Protein AF-A0A538CHQ8-F1 (afdb_monomer_lite)

Secondary structure (DSSP, 8-state):
--EE-TT--EEE----SEEEGGGTEEEEE----HHHHHHHHHHHHHHHHHH--EEEEE-HHHHHHHHHHHHHHHHTT-

Foldseek 3Di:
DQDADPVRDPPDDDDAPDADVVVRAGEHEDQDDPVVVVVVVVNVVSCCVPPVHHYDYHHPVVVVVVVVVVVVVVVVVD

Radius of gyration: 15.95 Å; chains: 1; bounding box: 37×23×46 Å

Structure (mmCIF, N/CA/C/O backbone):
data_AF-A0A538CHQ8-F1
#
_entry.id   AF-A0A538CHQ8-F1
#
loop_
_atom_site.group_PDB
_atom_site.id
_atom_site.type_symbol
_atom_site.label_atom_id
_atom_site.label_alt_id
_atom_site.label_comp_id
_atom_site.label_asym_id
_atom_site.label_entity_id
_atom_site.label_seq_id
_atom_site.pdbx_PDB_ins_code
_atom_site.Cartn_x
_atom_site.Cartn_y
_atom_site.Cartn_z
_atom_site.occupancy
_atom_site.B_iso_or_equiv
_atom_site.auth_seq_id
_atom_site.auth_comp_id
_atom_site.auth_asym_id
_atom_site.auth_atom_id
_atom_site.pdbx_PDB_model_num
ATOM 1 N N . MET A 1 1 ? -9.824 0.281 2.831 1.00 73.56 1 MET A N 1
ATOM 2 C CA . MET A 1 1 ? -10.145 0.878 4.153 1.00 73.56 1 MET A CA 1
ATOM 3 C C . MET A 1 1 ? -9.531 -0.025 5.217 1.00 73.56 1 MET A C 1
ATOM 5 O O . MET A 1 1 ? -9.580 -1.235 5.022 1.00 73.56 1 MET A O 1
ATOM 9 N N . LEU A 1 2 ? -8.859 0.519 6.238 1.00 76.88 2 LEU A N 1
ATOM 10 C CA . LEU A 1 2 ? -8.088 -0.275 7.212 1.00 76.88 2 LEU A CA 1
ATOM 11 C C . LEU A 1 2 ? -8.634 -0.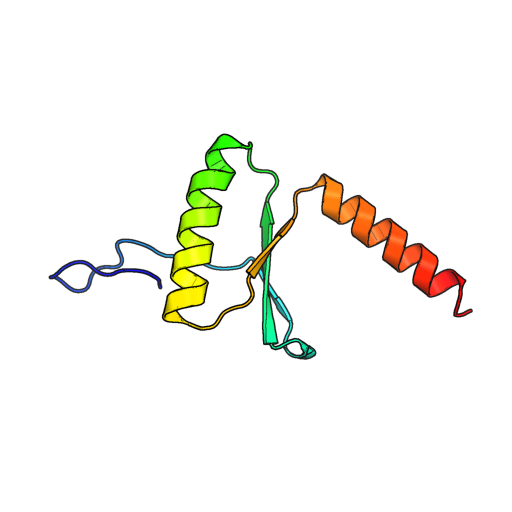207 8.643 1.00 76.88 2 LEU A C 1
ATOM 13 O O . LEU A 1 2 ? -8.408 -1.141 9.401 1.00 76.88 2 LEU A O 1
ATOM 17 N N . GLU A 1 3 ? -9.310 0.873 9.036 1.00 82.31 3 GLU A N 1
ATOM 18 C CA . GLU A 1 3 ? -9.865 1.022 10.387 1.00 82.31 3 GLU A CA 1
ATOM 19 C C . GLU A 1 3 ? -11.002 2.039 10.414 1.00 82.31 3 GLU A C 1
ATOM 21 O O . GLU A 1 3 ? -10.953 3.037 9.681 1.00 82.31 3 GLU A O 1
ATOM 26 N N . HIS A 1 4 ? -11.980 1.794 11.289 1.00 82.94 4 HIS A N 1
ATOM 27 C CA . HIS A 1 4 ? -13.102 2.688 11.570 1.00 82.94 4 HIS A CA 1
ATOM 28 C C . HIS A 1 4 ? -13.140 3.037 13.062 1.00 82.94 4 HIS A C 1
ATOM 30 O O . HIS A 1 4 ? -12.696 2.229 13.877 1.00 82.94 4 HIS A O 1
ATOM 36 N N . ASP A 1 5 ? -13.661 4.215 13.407 1.00 85.75 5 ASP A N 1
ATOM 37 C CA . ASP A 1 5 ? -14.036 4.532 14.792 1.00 85.75 5 ASP A CA 1
ATOM 38 C C . ASP A 1 5 ? -15.396 3.912 15.170 1.00 85.75 5 ASP A C 1
ATOM 40 O O . ASP A 1 5 ? -16.086 3.318 14.337 1.00 85.75 5 ASP A O 1
ATOM 44 N N . ASP A 1 6 ? -15.803 4.093 16.429 1.00 87.38 6 ASP A N 1
ATOM 45 C CA . ASP A 1 6 ? -17.083 3.608 16.969 1.00 87.38 6 ASP A CA 1
ATOM 46 C C . ASP A 1 6 ? -18.316 4.234 16.285 1.00 87.38 6 ASP A C 1
ATOM 48 O O . ASP A 1 6 ? -19.435 3.738 16.421 1.00 87.38 6 ASP A O 1
ATOM 52 N N . HIS A 1 7 ? -18.123 5.317 15.530 1.00 87.25 7 HIS A N 1
ATOM 53 C CA . HIS A 1 7 ? -19.157 6.000 14.757 1.00 87.25 7 HIS A CA 1
ATOM 54 C C . HIS A 1 7 ? -19.162 5.580 13.276 1.00 87.25 7 HIS A C 1
ATOM 56 O O . HIS A 1 7 ? -19.978 6.080 12.501 1.00 87.25 7 HIS A O 1
ATOM 62 N N . GLY A 1 8 ? -18.287 4.651 12.877 1.00 83.50 8 GLY A N 1
ATOM 63 C CA . GLY A 1 8 ? -18.172 4.141 11.512 1.00 83.50 8 GLY A CA 1
ATOM 64 C C . GLY A 1 8 ? -17.369 5.032 10.560 1.00 83.50 8 GLY A C 1
ATOM 65 O O . GLY A 1 8 ? -17.335 4.756 9.358 1.00 83.50 8 GLY A O 1
ATOM 66 N N . ASN A 1 9 ? -16.702 6.081 11.049 1.00 85.75 9 ASN A N 1
ATOM 67 C CA . ASN A 1 9 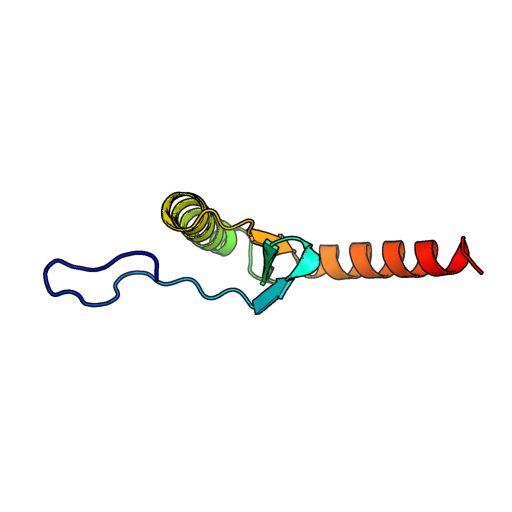? -15.877 6.949 10.210 1.00 85.75 9 ASN A CA 1
ATOM 68 C C . ASN A 1 9 ? -14.538 6.285 9.879 1.00 85.75 9 ASN A C 1
ATOM 70 O O . ASN A 1 9 ? -13.930 5.629 10.722 1.00 85.75 9 ASN A O 1
ATOM 74 N N . VAL A 1 10 ? -14.023 6.514 8.664 1.00 82.69 10 VAL A N 1
ATOM 75 C CA . VAL A 1 10 ? -12.679 6.064 8.265 1.00 82.69 10 VAL A CA 1
ATOM 76 C C . VAL A 1 10 ? -11.628 6.781 9.117 1.00 82.69 10 VAL A C 1
ATOM 78 O O . VAL A 1 10 ? -11.387 7.972 8.920 1.00 82.69 10 VAL A O 1
ATOM 81 N N . VAL A 1 11 ? -10.925 6.059 9.988 1.00 87.12 11 VAL A N 1
ATOM 82 C CA . VAL A 1 11 ? -9.775 6.621 10.726 1.00 87.12 11 VAL A CA 1
ATOM 83 C C . VAL A 1 11 ? -8.440 6.228 10.102 1.00 87.12 11 VAL A C 1
ATOM 85 O O . VAL A 1 11 ? -7.453 6.960 10.205 1.00 87.12 11 VAL A O 1
ATOM 88 N N . GLU A 1 12 ? -8.400 5.114 9.364 1.00 82.44 12 GLU A N 1
ATOM 89 C CA . GLU A 1 12 ? -7.216 4.719 8.611 1.00 82.44 12 GLU A CA 1
ATOM 90 C C . GLU A 1 12 ? -7.569 4.095 7.257 1.00 82.44 12 GLU A C 1
ATOM 92 O O . GLU A 1 12 ? -8.349 3.150 7.140 1.00 82.44 12 GLU A O 1
ATOM 97 N N . ALA A 1 13 ? -6.926 4.607 6.207 1.00 81.38 13 ALA A N 1
ATOM 98 C CA . ALA A 1 13 ? -6.986 4.051 4.865 1.00 81.38 13 ALA A CA 1
ATOM 99 C C . ALA A 1 13 ? -5.590 3.917 4.245 1.00 81.38 13 ALA A C 1
ATOM 101 O O . ALA A 1 13 ? -4.629 4.613 4.616 1.00 81.38 13 ALA A O 1
ATOM 102 N N . PHE A 1 14 ? -5.516 2.992 3.295 1.00 80.94 14 PHE A N 1
ATOM 103 C CA . PHE A 1 14 ? -4.399 2.744 2.401 1.00 80.94 14 PHE A CA 1
ATOM 104 C C . PHE A 1 14 ? -4.984 2.438 1.022 1.00 80.94 14 PHE A C 1
ATOM 106 O O . PHE A 1 14 ? -5.899 1.617 0.926 1.00 80.94 14 PHE A O 1
ATOM 113 N N . THR A 1 15 ? -4.472 3.120 0.004 1.00 81.25 15 THR A N 1
ATOM 114 C CA . THR A 1 15 ? -4.881 2.967 -1.392 1.00 81.25 15 THR A CA 1
ATOM 115 C C . THR A 1 15 ? -3.607 2.733 -2.192 1.00 81.25 15 THR A C 1
ATOM 117 O O . THR A 1 15 ? -2.796 3.653 -2.235 1.00 81.25 15 THR A O 1
ATOM 120 N N . PRO A 1 16 ? -3.396 1.526 -2.738 1.00 81.25 16 PRO A N 1
ATOM 121 C CA . PRO A 1 16 ? -2.215 1.226 -3.538 1.00 81.25 16 PRO A CA 1
ATOM 122 C C . PRO A 1 16 ? -2.270 1.926 -4.900 1.00 81.25 16 PRO A C 1
ATOM 124 O O . PRO A 1 16 ? -3.356 2.114 -5.452 1.00 81.25 16 PRO A O 1
ATOM 127 N N . ASP A 1 17 ? -1.104 2.242 -5.460 1.00 81.81 17 ASP A N 1
ATOM 128 C CA . ASP A 1 17 ? -0.980 2.840 -6.797 1.00 81.81 17 ASP A CA 1
ATOM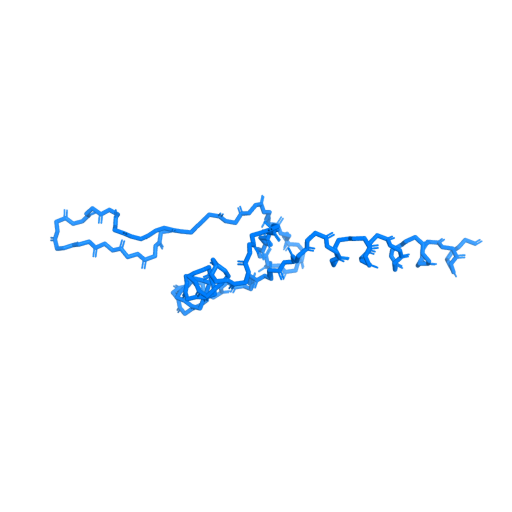 129 C C . ASP A 1 17 ? -1.442 1.901 -7.929 1.00 81.81 17 ASP A C 1
ATOM 131 O O . ASP A 1 17 ? -2.048 2.352 -8.902 1.00 81.81 17 ASP A O 1
ATOM 135 N N . PHE A 1 18 ? -1.164 0.594 -7.822 1.00 81.81 18 PHE A N 1
ATOM 136 C CA . PHE A 1 18 ? -1.462 -0.386 -8.874 1.00 81.81 18 PHE A CA 1
ATOM 137 C C . PHE A 1 18 ? -2.031 -1.701 -8.331 1.00 81.81 18 PHE A C 1
ATOM 139 O O . PHE A 1 18 ? -1.760 -2.106 -7.199 1.00 81.81 18 PHE A O 1
ATOM 146 N N . TYR A 1 19 ? -2.760 -2.412 -9.193 1.00 83.00 19 TYR A N 1
ATOM 147 C CA . TYR A 1 19 ? -3.168 -3.805 -9.014 1.00 83.00 19 TYR A CA 1
ATOM 148 C C . TYR A 1 19 ? -2.673 -4.625 -10.210 1.00 83.00 19 TYR A C 1
ATOM 150 O O . TYR A 1 19 ? -2.840 -4.197 -11.351 1.00 83.00 19 TYR A O 1
ATOM 158 N N . LEU A 1 20 ? -2.049 -5.773 -9.945 1.00 82.25 20 LEU A N 1
ATOM 159 C CA . LEU A 1 20 ? -1.568 -6.741 -10.931 1.00 82.25 20 LEU A CA 1
ATOM 160 C C . LEU A 1 20 ? -2.474 -7.983 -10.874 1.00 82.25 20 LEU A C 1
ATOM 162 O O . LEU A 1 20 ? -2.276 -8.831 -9.994 1.00 82.25 20 LEU A O 1
ATOM 166 N N . PRO A 1 21 ? -3.474 -8.097 -11.769 1.00 77.44 21 PRO A N 1
ATOM 167 C CA . PRO A 1 21 ? -4.483 -9.151 -11.707 1.00 77.44 21 PRO A CA 1
ATOM 168 C C . PRO A 1 21 ? -3.902 -10.560 -11.827 1.00 77.44 21 PRO A C 1
ATOM 170 O O . PRO A 1 21 ? -4.324 -11.462 -11.111 1.00 77.44 21 PRO A O 1
ATOM 173 N N . GLU A 1 22 ? -2.899 -10.750 -12.685 1.00 76.88 22 GLU A N 1
ATOM 174 C CA . GLU A 1 22 ? -2.311 -12.062 -12.976 1.00 76.88 22 GLU A CA 1
ATOM 175 C C . GLU A 1 22 ? -1.593 -12.667 -11.763 1.00 76.88 22 GLU A C 1
ATOM 177 O O . GLU A 1 22 ? -1.499 -13.885 -11.640 1.00 76.88 22 GLU A O 1
ATOM 182 N N . ALA A 1 23 ? -1.088 -11.814 -10.869 1.00 73.31 23 ALA A N 1
ATOM 183 C CA . ALA A 1 23 ? -0.392 -12.210 -9.649 1.00 73.31 23 ALA A CA 1
ATOM 184 C C . ALA A 1 23 ? -1.236 -11.996 -8.379 1.00 73.31 23 ALA A C 1
ATOM 186 O O . ALA A 1 23 ? -0.750 -12.255 -7.280 1.00 73.31 23 ALA A O 1
ATOM 187 N N . GLY A 1 24 ? -2.472 -11.498 -8.508 1.00 76.50 24 GLY A N 1
ATOM 188 C CA . GLY A 1 24 ? -3.354 -11.215 -7.374 1.00 76.50 24 GLY A CA 1
ATOM 189 C C . GLY A 1 24 ? -2.763 -10.226 -6.362 1.00 76.50 24 GLY A C 1
ATOM 190 O O . GLY A 1 24 ? -3.025 -10.347 -5.168 1.00 76.50 24 GLY A O 1
ATOM 191 N N . MET A 1 25 ? -1.938 -9.271 -6.807 1.00 77.62 25 MET A N 1
ATOM 192 C CA . MET A 1 25 ? -1.155 -8.412 -5.910 1.00 77.62 25 MET A CA 1
ATOM 193 C C . MET A 1 25 ? -1.366 -6.921 -6.163 1.00 77.62 25 MET A C 1
ATOM 195 O O . MET A 1 25 ? -1.586 -6.485 -7.289 1.00 77.62 25 MET A O 1
ATOM 199 N N . TYR A 1 26 ? -1.229 -6.126 -5.109 1.00 82.56 26 TYR A N 1
ATOM 200 C CA . TYR A 1 26 ? -1.238 -4.671 -5.160 1.00 82.56 26 TYR A CA 1
ATOM 201 C C . TYR A 1 26 ? 0.193 -4.132 -5.052 1.00 82.56 26 TYR A C 1
ATOM 203 O O . TYR A 1 26 ? 1.052 -4.708 -4.385 1.00 82.56 26 TYR A O 1
ATOM 211 N N . VAL A 1 27 ? 0.488 -3.016 -5.707 1.00 78.25 27 VAL A N 1
ATOM 212 C CA . VAL A 1 27 ? 1.827 -2.413 -5.704 1.00 78.25 27 VAL A CA 1
ATOM 213 C C . VAL A 1 27 ? 1.718 -0.949 -5.317 1.00 78.25 27 VAL A C 1
ATOM 215 O O . VAL A 1 27 ? 0.836 -0.241 -5.791 1.00 78.25 27 VAL A O 1
ATOM 218 N N . GLU A 1 28 ? 2.626 -0.515 -4.449 1.00 82.38 28 GLU A N 1
ATOM 219 C CA . GLU A 1 28 ? 2.738 0.864 -3.983 1.00 82.38 28 GLU A CA 1
ATOM 220 C C . GLU A 1 28 ? 4.172 1.341 -4.226 1.00 82.38 28 GLU A C 1
ATOM 222 O O . GLU A 1 28 ? 5.139 0.782 -3.700 1.00 82.38 28 GLU A O 1
ATOM 227 N N . CYS A 1 29 ? 4.326 2.400 -5.006 1.00 76.12 29 CYS A N 1
ATOM 228 C CA . CYS A 1 29 ? 5.617 3.005 -5.288 1.00 76.12 29 CYS A CA 1
ATOM 229 C C . CYS A 1 29 ? 5.819 4.204 -4.356 1.00 76.12 29 CYS A C 1
ATOM 231 O O . CYS A 1 29 ? 4.926 5.016 -4.133 1.00 76.12 29 CYS A O 1
ATOM 233 N N . THR A 1 30 ? 7.001 4.346 -3.758 1.00 71.25 30 THR A N 1
ATOM 234 C CA . THR A 1 30 ? 7.245 5.448 -2.821 1.00 71.25 30 THR A CA 1
ATOM 235 C C . THR A 1 30 ? 8.658 5.992 -2.945 1.00 71.25 30 THR A C 1
ATOM 237 O O . THR A 1 30 ? 9.630 5.266 -2.839 1.00 71.25 30 THR A O 1
ATOM 240 N N . THR A 1 31 ? 8.797 7.305 -3.098 1.00 68.31 31 THR A N 1
ATOM 241 C CA . THR A 1 31 ? 10.084 8.017 -2.963 1.00 68.31 31 THR A CA 1
ATOM 242 C C . THR A 1 31 ? 10.274 8.590 -1.555 1.00 68.31 31 THR A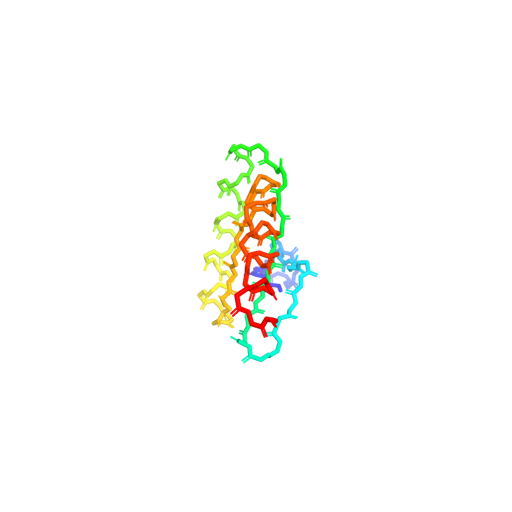 C 1
ATOM 244 O O . THR A 1 31 ? 11.184 9.378 -1.306 1.00 68.31 31 THR A O 1
ATOM 247 N N . ALA A 1 32 ? 9.376 8.235 -0.630 1.00 69.12 32 ALA A N 1
ATOM 248 C CA . ALA A 1 32 ? 9.337 8.801 0.707 1.00 69.12 32 ALA A CA 1
ATOM 249 C C . ALA A 1 32 ? 10.571 8.434 1.536 1.00 69.12 32 ALA A C 1
ATOM 251 O O . ALA A 1 32 ? 11.065 7.311 1.503 1.00 69.12 32 ALA A O 1
ATOM 252 N N . GLN A 1 33 ? 10.996 9.396 2.347 1.00 67.94 33 GLN A N 1
ATOM 253 C CA . GLN A 1 33 ? 12.126 9.263 3.252 1.00 67.94 33 GLN A CA 1
ATOM 254 C C . GLN A 1 33 ? 11.946 8.096 4.249 1.00 67.94 33 GLN A C 1
ATOM 256 O O . GLN A 1 33 ? 10.807 7.782 4.621 1.00 67.94 33 GLN A O 1
ATOM 261 N N . PRO A 1 34 ? 13.037 7.493 4.763 1.00 69.19 34 PRO A N 1
ATOM 262 C CA . PRO A 1 34 ? 12.975 6.279 5.584 1.00 69.19 34 PRO A CA 1
ATOM 263 C C . PRO A 1 34 ? 12.016 6.351 6.786 1.00 69.19 34 PRO A C 1
ATOM 265 O O . PRO A 1 34 ? 11.332 5.375 7.098 1.00 69.19 34 PRO A O 1
ATOM 268 N N . TRP A 1 35 ? 11.883 7.512 7.439 1.00 71.44 35 TRP A N 1
ATOM 269 C CA . TRP A 1 35 ? 10.975 7.672 8.585 1.00 71.44 35 TRP A CA 1
ATOM 270 C C . TRP A 1 35 ? 9.485 7.631 8.196 1.00 71.44 35 TRP A C 1
ATOM 272 O O . TRP A 1 35 ? 8.649 7.170 8.974 1.00 71.44 35 TRP A O 1
ATOM 282 N N . LEU A 1 36 ? 9.132 8.050 6.976 1.00 71.25 36 LEU A N 1
ATOM 283 C CA . LEU A 1 36 ? 7.770 7.943 6.436 1.00 71.25 36 LEU A CA 1
ATOM 284 C C . LEU A 1 36 ? 7.445 6.502 6.020 1.00 71.25 36 LEU A C 1
ATOM 286 O O . LEU A 1 36 ? 6.282 6.086 6.087 1.00 71.25 36 LEU A O 1
ATOM 290 N N . MET A 1 37 ? 8.464 5.712 5.658 1.00 76.31 37 MET A N 1
ATOM 291 C CA . MET A 1 37 ? 8.281 4.296 5.344 1.00 76.31 37 MET A CA 1
ATOM 292 C C . MET A 1 37 ? 7.794 3.492 6.546 1.00 76.31 37 MET A C 1
ATOM 294 O O . MET A 1 37 ? 7.011 2.569 6.354 1.00 76.31 37 MET A O 1
ATOM 298 N N . ALA A 1 38 ? 8.183 3.837 7.778 1.00 80.38 38 ALA A N 1
ATOM 299 C CA . ALA A 1 38 ? 7.709 3.133 8.973 1.00 80.38 38 ALA A CA 1
ATOM 300 C C . ALA A 1 38 ? 6.174 3.193 9.097 1.00 80.38 38 ALA A C 1
ATOM 302 O O . ALA A 1 38 ? 5.513 2.171 9.305 1.00 80.38 38 ALA A O 1
ATOM 303 N N . ARG A 1 39 ? 5.583 4.377 8.870 1.00 82.12 39 ARG A N 1
ATOM 304 C CA . ARG A 1 39 ? 4.123 4.556 8.865 1.00 82.12 39 ARG A CA 1
ATOM 305 C C . ARG A 1 39 ? 3.463 3.805 7.707 1.00 82.12 39 ARG A C 1
ATOM 307 O O . ARG A 1 39 ? 2.439 3.159 7.926 1.00 82.12 39 ARG A O 1
ATOM 314 N N . LYS A 1 40 ? 4.045 3.846 6.500 1.00 78.69 40 LYS A N 1
ATOM 315 C CA . LYS A 1 40 ? 3.539 3.076 5.346 1.00 78.69 40 LYS A CA 1
ATOM 316 C C . LYS A 1 40 ? 3.597 1.564 5.601 1.00 78.69 40 LYS A C 1
ATOM 318 O O . LYS A 1 40 ? 2.602 0.882 5.385 1.00 78.69 40 LYS A O 1
ATOM 323 N N . ARG A 1 41 ? 4.699 1.041 6.150 1.00 81.94 41 ARG A N 1
ATOM 324 C CA . ARG A 1 41 ? 4.869 -0.384 6.492 1.00 81.94 41 ARG A CA 1
ATOM 325 C C . ARG A 1 41 ? 3.835 -0.863 7.510 1.00 81.94 41 ARG A C 1
ATOM 327 O O . ARG A 1 41 ? 3.284 -1.945 7.330 1.00 81.94 41 ARG A O 1
ATOM 334 N N . ARG A 1 42 ? 3.518 -0.056 8.532 1.00 85.56 42 ARG A N 1
ATOM 335 C CA . ARG A 1 42 ? 2.456 -0.385 9.501 1.00 85.56 42 ARG A CA 1
ATOM 336 C C . ARG A 1 42 ? 1.097 -0.551 8.816 1.00 85.56 42 ARG A C 1
ATOM 338 O O . ARG A 1 42 ? 0.419 -1.546 9.054 1.00 85.56 42 ARG A O 1
ATOM 345 N N . LYS A 1 43 ? 0.731 0.396 7.947 1.00 84.44 43 LYS A N 1
ATOM 346 C CA . LYS A 1 43 ? -0.516 0.343 7.169 1.00 84.44 43 LYS A CA 1
ATOM 347 C C . LYS A 1 43 ? -0.564 -0.868 6.247 1.00 84.44 43 LYS A C 1
ATOM 349 O O . LYS A 1 43 ? -1.574 -1.557 6.216 1.00 84.44 43 LYS A O 1
ATOM 354 N N . VAL A 1 44 ? 0.536 -1.152 5.548 1.00 81.88 44 VAL A N 1
ATOM 355 C CA . VAL A 1 44 ? 0.649 -2.333 4.686 1.00 81.88 44 VAL A CA 1
ATOM 356 C C . VAL A 1 44 ? 0.436 -3.608 5.489 1.00 81.88 44 VAL A C 1
ATOM 358 O O . VAL A 1 44 ? -0.380 -4.421 5.084 1.00 81.88 44 VAL A O 1
ATOM 361 N N . ARG A 1 45 ? 1.096 -3.769 6.645 1.00 82.38 45 ARG A N 1
ATOM 362 C CA . ARG A 1 45 ? 0.909 -4.954 7.496 1.00 82.38 45 ARG A CA 1
ATOM 363 C C . ARG A 1 45 ? -0.562 -5.148 7.882 1.00 82.38 45 ARG A C 1
ATOM 365 O O . ARG A 1 45 ? -1.089 -6.233 7.681 1.00 82.38 45 ARG A O 1
ATOM 372 N N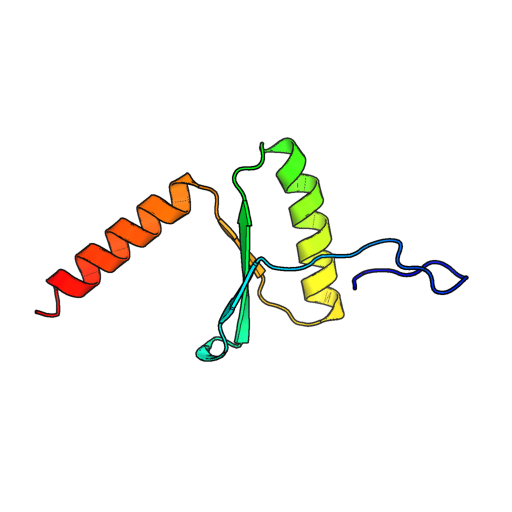 . LYS A 1 46 ? -1.229 -4.078 8.328 1.00 81.94 46 LYS A N 1
ATOM 373 C CA . LYS A 1 46 ? -2.664 -4.092 8.661 1.00 81.94 46 LYS A CA 1
ATOM 374 C C . LYS A 1 46 ? -3.535 -4.439 7.445 1.00 81.94 46 LYS A C 1
ATOM 376 O O . LYS A 1 46 ? -4.499 -5.180 7.565 1.00 81.94 46 LYS A O 1
ATOM 381 N N . ALA A 1 47 ? -3.172 -3.952 6.258 1.00 78.44 47 ALA A N 1
ATOM 382 C CA . ALA A 1 47 ? -3.859 -4.283 5.011 1.00 78.44 47 ALA A CA 1
ATOM 383 C C . ALA A 1 47 ? -3.715 -5.764 4.629 1.00 78.44 47 ALA A C 1
ATOM 385 O O . ALA A 1 47 ? -4.689 -6.363 4.184 1.00 78.44 47 ALA A O 1
ATOM 386 N N . ARG A 1 48 ? -2.529 -6.359 4.831 1.00 76.94 48 ARG A N 1
ATOM 387 C CA . ARG A 1 48 ? -2.303 -7.794 4.592 1.00 76.94 48 ARG A CA 1
ATOM 388 C C . ARG A 1 48 ? -3.142 -8.653 5.534 1.00 76.94 48 ARG A C 1
ATOM 390 O O . ARG A 1 48 ? -3.752 -9.611 5.090 1.00 76.94 48 ARG A O 1
ATOM 397 N N . GLU A 1 49 ? -3.189 -8.282 6.813 1.00 79.31 49 GLU A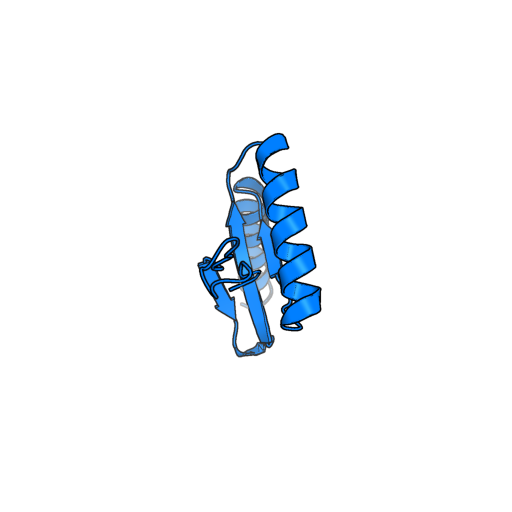 N 1
ATOM 398 C CA . GLU A 1 49 ? -3.960 -9.001 7.837 1.00 79.31 49 GLU A CA 1
ATOM 399 C C . GLU A 1 49 ? -5.473 -8.951 7.573 1.00 79.31 49 GLU A C 1
ATOM 401 O O . GLU A 1 49 ? -6.162 -9.940 7.792 1.00 79.31 49 GLU A O 1
ATOM 406 N N . LEU A 1 50 ? -5.994 -7.813 7.098 1.00 74.56 50 LEU A N 1
ATOM 407 C CA . LEU A 1 50 ? -7.437 -7.612 6.919 1.00 74.56 50 LEU A CA 1
ATOM 408 C C . LEU A 1 50 ? -7.986 -8.098 5.575 1.00 74.56 50 LEU A C 1
ATOM 410 O O . LEU A 1 50 ? -9.164 -8.431 5.496 1.00 74.56 50 LEU A O 1
ATOM 414 N N . HIS A 1 51 ? -7.173 -8.078 4.518 1.00 68.94 51 HIS A N 1
ATOM 415 C CA . HIS A 1 51 ? -7.659 -8.232 3.140 1.00 68.94 51 HIS A CA 1
ATOM 416 C C . HIS A 1 51 ? -6.838 -9.232 2.304 1.00 68.94 51 HIS A C 1
ATOM 418 O O . HIS A 1 51 ? -7.012 -9.277 1.093 1.00 68.94 51 HIS A O 1
ATOM 424 N N . ASP A 1 52 ? -5.928 -9.995 2.925 1.00 62.53 52 ASP A N 1
ATOM 425 C CA . ASP A 1 52 ? -5.007 -10.954 2.275 1.00 62.53 52 ASP A CA 1
ATOM 426 C C . ASP A 1 52 ? -4.244 -10.373 1.065 1.00 62.53 52 ASP A C 1
ATOM 428 O O . ASP A 1 52 ? -4.038 -11.000 0.029 1.00 62.53 52 ASP A O 1
ATOM 432 N N . LEU A 1 53 ? -3.843 -9.103 1.171 1.00 67.25 53 LEU A N 1
ATOM 433 C CA . LEU A 1 53 ? -3.221 -8.376 0.064 1.00 67.25 53 LEU A CA 1
ATOM 434 C C . LEU A 1 53 ? -1.705 -8.566 0.066 1.00 67.25 53 LEU A C 1
ATOM 436 O O . LEU A 1 53 ? -1.022 -8.290 1.055 1.00 67.25 53 LEU A O 1
ATOM 440 N N . ILE A 1 54 ? -1.135 -8.896 -1.089 1.00 65.94 54 ILE A N 1
ATOM 441 C CA . ILE A 1 54 ? 0.308 -8.776 -1.312 1.00 65.94 54 ILE A CA 1
ATOM 442 C C . ILE A 1 54 ? 0.587 -7.330 -1.727 1.00 65.94 54 ILE A C 1
ATOM 444 O O . ILE A 1 54 ? 0.147 -6.912 -2.789 1.00 65.94 54 ILE A O 1
ATOM 448 N N . ILE A 1 55 ? 1.297 -6.563 -0.890 1.00 65.50 55 ILE A N 1
ATOM 449 C CA . ILE A 1 55 ? 1.684 -5.167 -1.175 1.00 65.50 55 ILE A CA 1
ATOM 450 C C . ILE A 1 55 ? 3.203 -5.020 -1.125 1.00 65.50 55 ILE A C 1
ATOM 452 O O . ILE A 1 55 ? 3.794 -5.238 -0.064 1.00 65.50 55 ILE A O 1
ATOM 456 N N . THR A 1 56 ? 3.831 -4.610 -2.226 1.00 68.31 56 THR A N 1
ATOM 457 C CA . THR A 1 56 ? 5.281 -4.347 -2.291 1.00 68.31 56 THR A CA 1
ATOM 458 C C . THR A 1 56 ? 5.551 -2.847 -2.349 1.00 68.31 56 THR A C 1
ATOM 460 O O . THR A 1 56 ? 4.922 -2.147 -3.137 1.00 68.31 56 THR A O 1
ATOM 463 N N . LEU A 1 57 ? 6.478 -2.369 -1.509 1.00 67.12 57 LEU A N 1
ATOM 464 C CA . LEU A 1 57 ? 6.943 -0.980 -1.481 1.00 67.12 57 LEU A CA 1
ATOM 465 C C . LEU A 1 57 ? 8.263 -0.877 -2.244 1.00 67.12 57 LEU A C 1
ATOM 467 O O . LEU A 1 57 ? 9.251 -1.461 -1.801 1.00 67.12 57 LEU A O 1
ATOM 471 N N . HIS A 1 58 ? 8.281 -0.133 -3.347 1.00 65.81 58 HIS A N 1
ATOM 472 C CA . HIS A 1 58 ? 9.501 0.123 -4.115 1.00 65.81 58 HIS A CA 1
ATOM 473 C C . HIS A 1 58 ? 9.977 1.559 -3.929 1.00 65.81 58 HIS A C 1
ATOM 475 O O . HIS A 1 58 ? 9.200 2.498 -4.114 1.00 65.81 58 HIS A O 1
ATOM 481 N N . GLU A 1 59 ? 11.257 1.724 -3.594 1.00 68.62 59 GLU A N 1
ATOM 482 C CA . GLU A 1 59 ? 11.913 3.027 -3.661 1.00 68.62 59 GLU A CA 1
ATOM 483 C C . GLU A 1 59 ? 12.159 3.432 -5.123 1.00 68.62 59 GLU A C 1
ATOM 485 O O . GLU A 1 59 ? 12.280 2.581 -6.005 1.00 68.62 59 GLU A O 1
ATOM 490 N N . GLY A 1 60 ? 12.278 4.733 -5.410 1.00 63.75 60 GLY A N 1
ATOM 491 C CA . GLY A 1 60 ? 12.543 5.213 -6.778 1.00 63.75 60 GLY A CA 1
ATOM 492 C C . GLY A 1 60 ? 13.787 4.578 -7.428 1.00 63.75 60 GLY A C 1
ATOM 493 O O . GLY A 1 60 ? 13.812 4.356 -8.637 1.00 63.75 60 GLY A O 1
ATOM 494 N N . HIS A 1 61 ? 14.787 4.199 -6.622 1.00 63.62 61 HIS A N 1
ATOM 495 C CA . HIS A 1 61 ? 15.975 3.467 -7.074 1.00 63.62 61 HIS A CA 1
ATOM 496 C C . HIS A 1 61 ? 15.703 1.995 -7.441 1.00 63.62 61 HIS A C 1
ATOM 498 O O . HIS A 1 61 ? 16.357 1.460 -8.340 1.00 63.62 61 HIS A O 1
ATOM 504 N N . ASP A 1 62 ? 14.728 1.342 -6.802 1.00 64.75 62 ASP A N 1
ATOM 505 C CA . ASP A 1 62 ? 14.329 -0.029 -7.142 1.00 64.75 62 ASP A CA 1
ATOM 506 C C . ASP A 1 62 ? 13.631 -0.090 -8.498 1.00 64.75 62 ASP A C 1
ATOM 508 O O . ASP A 1 62 ? 13.775 -1.082 -9.212 1.00 64.75 62 ASP A O 1
ATOM 512 N N . PHE A 1 63 ? 12.926 0.976 -8.887 1.00 65.62 63 PHE A N 1
ATOM 513 C CA . PHE A 1 63 ? 12.280 1.049 -10.194 1.00 65.62 63 PHE A CA 1
ATOM 514 C C . PHE A 1 63 ? 13.307 1.051 -11.333 1.00 65.62 63 PHE A C 1
ATOM 516 O O . PHE A 1 63 ? 13.139 0.333 -12.315 1.00 65.62 63 PHE A O 1
ATOM 523 N N . GLU A 1 64 ? 14.422 1.775 -11.183 1.00 64.56 64 GLU A N 1
ATOM 524 C CA . GLU A 1 64 ? 15.516 1.743 -12.164 1.00 64.56 64 GLU A CA 1
ATOM 525 C C . GLU A 1 64 ? 16.189 0.363 -12.212 1.00 64.56 64 GLU A C 1
ATOM 527 O O . GLU A 1 64 ? 16.514 -0.137 -13.292 1.00 64.56 64 GLU A O 1
ATOM 532 N N . ARG A 1 65 ? 16.341 -0.308 -11.063 1.00 67.00 65 ARG A N 1
ATOM 533 C CA . ARG A 1 65 ? 16.852 -1.686 -11.012 1.00 67.00 65 ARG A CA 1
ATOM 534 C C . ARG A 1 65 ? 15.905 -2.677 -11.701 1.00 67.00 65 ARG A C 1
ATOM 536 O O . ARG A 1 65 ? 16.370 -3.534 -12.454 1.00 67.00 65 ARG A O 1
ATOM 543 N N . LEU A 1 66 ? 14.596 -2.545 -11.488 1.00 68.44 66 LEU A N 1
ATOM 544 C CA . LEU A 1 66 ? 13.554 -3.309 -12.182 1.00 68.44 66 LEU A CA 1
ATOM 545 C C . LEU A 1 66 ? 13.588 -3.050 -13.690 1.00 68.44 66 LEU A C 1
ATOM 547 O O . LEU A 1 66 ? 13.604 -3.999 -14.473 1.00 68.44 66 LEU A O 1
ATOM 551 N N . ARG A 1 67 ? 13.673 -1.780 -14.102 1.00 66.81 67 ARG A N 1
ATOM 552 C CA . ARG A 1 67 ? 13.748 -1.374 -15.509 1.00 66.81 67 ARG A CA 1
ATOM 553 C C . ARG A 1 67 ? 14.953 -1.995 -16.211 1.00 66.81 67 ARG A C 1
ATOM 555 O O . ARG A 1 67 ? 14.791 -2.535 -17.303 1.00 66.81 67 ARG A O 1
ATOM 562 N N . ARG A 1 68 ? 16.135 -1.969 -15.582 1.00 70.44 68 ARG A N 1
ATOM 563 C CA . ARG A 1 68 ? 17.346 -2.626 -16.109 1.00 70.44 68 ARG A CA 1
ATOM 564 C C . ARG A 1 68 ? 17.141 -4.125 -16.273 1.00 70.44 68 ARG A C 1
ATOM 566 O O . ARG A 1 68 ? 17.296 -4.634 -17.374 1.00 70.44 68 ARG A O 1
ATOM 573 N N . ARG A 1 69 ? 16.668 -4.805 -15.224 1.00 66.25 69 ARG A N 1
ATOM 574 C CA . ARG A 1 69 ? 16.428 -6.253 -15.270 1.00 66.25 69 ARG A CA 1
ATOM 575 C C . ARG A 1 69 ? 15.434 -6.652 -16.366 1.00 66.25 69 ARG A C 1
ATOM 577 O O . ARG A 1 69 ? 15.652 -7.650 -17.040 1.00 66.25 69 ARG A O 1
ATOM 584 N N . HIS A 1 70 ? 14.363 -5.882 -16.566 1.00 68.75 70 HIS A N 1
ATOM 585 C CA . HIS A 1 70 ? 13.405 -6.124 -17.650 1.00 68.75 70 HIS A CA 1
ATOM 586 C C . HIS A 1 70 ? 13.986 -5.841 -19.041 1.00 68.75 70 HIS A C 1
ATOM 588 O O . HIS A 1 70 ? 13.650 -6.551 -19.990 1.00 68.75 70 HIS A O 1
ATOM 594 N N . ALA A 1 71 ? 14.838 -4.822 -19.178 1.00 64.62 71 ALA A N 1
ATOM 595 C CA . ALA A 1 71 ? 15.539 -4.545 -20.428 1.00 64.62 71 ALA A CA 1
ATOM 596 C C . ALA A 1 71 ? 16.496 -5.691 -20.799 1.00 64.62 71 ALA A C 1
ATOM 598 O O . ALA A 1 71 ? 16.515 -6.112 -21.954 1.00 64.62 71 ALA A O 1
ATOM 599 N N . ASP A 1 72 ? 17.206 -6.248 -19.816 1.00 61.53 72 ASP A N 1
ATOM 600 C CA . ASP A 1 72 ? 18.097 -7.398 -19.999 1.00 61.53 72 ASP A CA 1
ATOM 601 C C . ASP A 1 72 ? 17.306 -8.666 -20.376 1.00 61.53 72 ASP A C 1
ATOM 603 O O . ASP A 1 72 ? 17.657 -9.364 -21.325 1.00 61.53 72 ASP A O 1
ATOM 607 N N . TRP A 1 73 ? 16.151 -8.897 -19.739 1.00 53.00 73 TRP A N 1
ATOM 608 C CA . TRP A 1 73 ? 15.267 -10.036 -20.038 1.00 53.00 73 TRP A CA 1
ATOM 609 C C . TRP A 1 73 ? 14.695 -10.033 -21.462 1.00 53.00 73 TRP A C 1
ATOM 611 O O . TRP A 1 73 ? 14.419 -11.093 -22.023 1.00 53.00 73 TRP A O 1
ATOM 621 N N . LYS A 1 74 ? 14.493 -8.847 -22.054 1.00 56.25 74 LYS A N 1
ATOM 622 C CA . LYS A 1 74 ? 14.082 -8.715 -23.461 1.00 56.25 74 LYS A CA 1
ATOM 623 C C . LYS A 1 74 ? 15.235 -8.969 -24.434 1.00 56.25 74 LYS A C 1
ATOM 625 O O . LYS A 1 74 ? 14.972 -9.343 -25.570 1.00 56.25 74 LYS A O 1
ATOM 630 N N . LYS A 1 75 ? 16.482 -8.781 -23.996 1.00 59.31 75 LYS A N 1
ATOM 631 C CA . LYS A 1 75 ? 17.696 -8.991 -24.797 1.00 59.31 75 LYS A CA 1
ATOM 632 C C . LYS A 1 75 ? 18.099 -10.463 -24.895 1.00 59.31 75 LYS A C 1
ATOM 634 O O . LYS A 1 75 ? 18.631 -10.862 -25.914 1.00 59.31 75 LYS A O 1
ATOM 639 N N . GLU A 1 76 ? 17.832 -11.257 -23.860 1.00 55.81 76 GLU A N 1
ATOM 640 C CA . GLU A 1 76 ? 18.122 -12.704 -23.837 1.00 55.81 76 GLU A CA 1
ATOM 641 C C . GLU A 1 76 ? 17.078 -13.555 -24.586 1.00 55.81 76 GLU A C 1
ATOM 643 O O . GLU A 1 76 ? 17.276 -14.751 -24.785 1.00 55.81 76 GLU A O 1
ATOM 648 N N . ARG A 1 77 ? 15.946 -12.956 -24.976 1.00 55.34 77 ARG A N 1
ATOM 649 C CA . ARG A 1 77 ? 14.833 -13.622 -25.675 1.00 55.34 77 ARG A CA 1
ATOM 650 C C . ARG A 1 77 ? 14.641 -13.179 -27.131 1.00 55.34 77 ARG A C 1
ATOM 652 O O . ARG A 1 77 ? 13.677 -13.624 -27.753 1.00 55.34 77 ARG A O 1
ATOM 659 N N . GLY A 1 78 ? 15.498 -12.293 -27.639 1.00 46.72 78 GLY A N 1
ATOM 660 C CA . GLY A 1 78 ? 15.556 -11.888 -29.048 1.00 46.72 78 GLY A CA 1
ATOM 661 C C . GLY A 1 78 ? 16.800 -12.454 -29.705 1.00 46.72 78 GLY A C 1
ATOM 662 O O . GLY A 1 78 ? 16.703 -12.801 -30.899 1.00 46.72 78 GLY A O 1
#

Sequence (78 aa):
MLEHDDHGNVVEAFTPDFYLPEAGMYVECTTAQPWLMARKRRKVRKARELHDLIITLHEGHDFERLRRRHADWKKERG

pLDDT: mean 73.7, std 9.16, range [46.72, 87.38]